Protein AF-A0A099NU42-F1 (afdb_monomer_lite)

Structure (mmCIF, N/CA/C/O backbone):
data_AF-A0A099NU42-F1
#
_entry.id   AF-A0A099NU42-F1
#
loop_
_atom_site.group_PDB
_atom_site.id
_atom_site.type_symbol
_atom_site.label_atom_id
_atom_site.label_alt_id
_atom_site.label_comp_id
_atom_site.label_asym_id
_atom_site.label_entity_id
_atom_site.label_seq_id
_atom_site.pdbx_PDB_ins_code
_atom_site.Cartn_x
_atom_site.Cartn_y
_atom_site.Cartn_z
_atom_site.occupancy
_atom_site.B_iso_or_equiv
_atom_site.auth_seq_id
_atom_site.auth_comp_id
_atom_site.auth_asym_id
_atom_site.auth_atom_id
_atom_site.pdbx_PDB_model_num
ATOM 1 N N . MET A 1 1 ? 16.282 -4.039 -10.234 1.00 54.81 1 MET A N 1
ATOM 2 C CA . MET A 1 1 ? 16.562 -2.924 -11.164 1.00 54.81 1 MET A CA 1
ATOM 3 C C . MET A 1 1 ? 17.146 -3.482 -12.452 1.00 54.81 1 MET A C 1
ATOM 5 O O . MET A 1 1 ? 17.910 -4.440 -12.357 1.00 54.81 1 MET A O 1
ATOM 9 N N . PRO A 1 2 ? 16.776 -2.953 -13.630 1.00 63.22 2 PRO A N 1
ATOM 10 C CA . PRO A 1 2 ? 17.442 -3.311 -14.879 1.00 63.22 2 PRO A CA 1
ATOM 11 C C . PRO A 1 2 ? 18.916 -2.880 -14.832 1.00 63.22 2 PRO A C 1
ATOM 13 O O . PRO A 1 2 ? 19.241 -1.845 -14.255 1.00 63.22 2 PRO A O 1
ATOM 16 N N . LEU A 1 3 ? 19.800 -3.687 -15.419 1.00 72.12 3 LEU A N 1
ATOM 17 C CA . LEU A 1 3 ? 21.224 -3.366 -15.523 1.00 72.12 3 LEU A CA 1
ATOM 18 C C . LEU A 1 3 ? 21.460 -2.411 -16.691 1.00 72.12 3 LEU A C 1
ATOM 20 O O . LEU A 1 3 ? 20.906 -2.606 -17.775 1.00 72.12 3 LEU A O 1
ATOM 24 N N . VAL A 1 4 ? 22.306 -1.404 -16.479 1.00 74.19 4 VAL A N 1
ATOM 25 C CA . VAL A 1 4 ? 22.712 -0.477 -17.539 1.00 74.19 4 VAL A CA 1
ATOM 26 C C . VAL A 1 4 ? 23.938 -1.047 -18.246 1.00 74.19 4 VAL A C 1
ATOM 28 O O . VAL A 1 4 ? 24.941 -1.376 -17.615 1.00 74.19 4 VAL A O 1
ATOM 31 N N . LEU A 1 5 ? 23.857 -1.175 -19.569 1.00 74.19 5 LEU A N 1
ATOM 32 C CA . LEU A 1 5 ? 25.006 -1.495 -20.414 1.00 74.19 5 LEU A CA 1
ATOM 33 C C . LEU A 1 5 ? 25.837 -0.226 -20.605 1.00 74.19 5 LEU A C 1
ATOM 35 O O . LEU A 1 5 ? 25.347 0.749 -21.167 1.00 74.19 5 LEU A O 1
ATOM 39 N N . VAL A 1 6 ? 27.077 -0.246 -20.124 1.00 76.25 6 VAL A N 1
ATOM 40 C CA . VAL A 1 6 ? 27.984 0.911 -20.143 1.00 76.25 6 VAL A CA 1
ATOM 41 C C . VAL A 1 6 ? 28.798 0.932 -21.428 1.00 76.25 6 VAL A C 1
ATOM 43 O O . VAL A 1 6 ? 28.924 1.966 -22.073 1.00 76.25 6 VAL A O 1
ATOM 46 N N . GLU A 1 7 ? 29.363 -0.215 -21.802 1.00 77.50 7 GLU A N 1
ATOM 47 C CA . GLU A 1 7 ? 30.308 -0.303 -22.912 1.00 77.50 7 GLU A CA 1
ATOM 48 C C . GLU A 1 7 ? 30.330 -1.716 -23.501 1.00 77.50 7 GLU A C 1
ATOM 50 O O . GLU A 1 7 ? 30.125 -2.704 -22.793 1.00 77.50 7 GLU A O 1
ATOM 55 N N . LYS A 1 8 ? 30.598 -1.826 -24.803 1.00 76.00 8 LYS A N 1
ATOM 56 C CA . LYS A 1 8 ? 30.875 -3.104 -25.461 1.00 76.00 8 LYS A CA 1
ATOM 57 C C . LYS A 1 8 ? 32.385 -3.262 -25.609 1.00 76.00 8 LYS A C 1
ATOM 59 O O . LYS A 1 8 ? 33.004 -2.460 -26.295 1.00 76.00 8 LYS A O 1
ATOM 64 N N . ILE A 1 9 ? 32.949 -4.302 -24.997 1.00 75.69 9 ILE A N 1
ATOM 65 C CA . ILE A 1 9 ? 34.404 -4.506 -24.952 1.00 75.69 9 ILE A CA 1
ATOM 66 C C . ILE A 1 9 ? 34.865 -5.271 -26.197 1.00 75.69 9 ILE A C 1
ATOM 68 O O . ILE A 1 9 ? 35.670 -4.767 -26.973 1.00 75.69 9 ILE A O 1
ATOM 72 N N . ASN A 1 10 ? 34.345 -6.485 -26.421 1.00 70.81 10 ASN A N 1
ATOM 73 C CA . ASN A 1 10 ? 34.674 -7.294 -27.600 1.00 70.81 10 ASN A CA 1
ATOM 74 C C . ASN A 1 10 ? 33.672 -8.444 -27.798 1.00 70.81 10 ASN A C 1
ATOM 76 O O . ASN A 1 10 ? 33.304 -9.111 -26.835 1.00 70.81 10 ASN A O 1
ATOM 80 N N . GLY A 1 11 ? 33.258 -8.729 -29.037 1.00 76.62 11 GLY A N 1
ATOM 81 C CA . GLY A 1 11 ? 32.349 -9.840 -29.348 1.00 76.62 11 GLY A CA 1
ATOM 82 C C . GLY A 1 11 ? 31.044 -9.789 -28.540 1.00 76.62 11 GLY A C 1
ATOM 83 O O . GLY A 1 11 ? 30.218 -8.900 -28.760 1.00 76.62 11 GLY A O 1
ATOM 84 N N . ASN A 1 12 ? 30.886 -10.735 -27.610 1.00 71.88 12 ASN A N 1
ATOM 85 C CA . ASN A 1 12 ? 29.747 -10.856 -26.690 1.00 71.88 12 ASN A CA 1
ATOM 86 C C . ASN A 1 12 ? 30.047 -10.325 -25.271 1.00 71.88 12 ASN A C 1
ATOM 88 O O . ASN A 1 12 ? 29.218 -10.464 -24.378 1.00 71.88 12 ASN A O 1
ATOM 92 N N . ALA A 1 13 ? 31.218 -9.729 -25.035 1.00 74.12 13 ALA A N 1
ATOM 93 C CA . ALA A 1 13 ? 31.587 -9.155 -23.747 1.00 74.12 13 ALA A CA 1
ATOM 94 C C . ALA A 1 13 ? 31.115 -7.700 -23.625 1.00 74.12 13 ALA A C 1
ATOM 96 O O . ALA A 1 13 ? 31.450 -6.843 -24.453 1.00 74.12 13 ALA A O 1
ATOM 97 N N . TYR A 1 14 ? 30.370 -7.426 -22.558 1.00 75.56 14 TYR A N 1
ATOM 98 C CA . TYR A 1 14 ? 29.827 -6.115 -22.235 1.00 75.56 14 TYR A CA 1
ATOM 99 C C . TYR A 1 14 ? 30.189 -5.721 -20.811 1.00 75.56 14 TYR A C 1
ATOM 101 O O . TYR A 1 14 ? 30.219 -6.554 -19.904 1.00 75.56 14 TYR A O 1
ATOM 109 N N . LYS A 1 15 ? 30.412 -4.425 -20.615 1.00 75.25 15 LYS A N 1
ATOM 110 C CA . LYS A 1 15 ? 30.538 -3.822 -19.300 1.00 75.25 15 LYS A CA 1
ATOM 111 C C . LYS A 1 15 ? 29.157 -3.426 -18.795 1.00 75.25 15 LYS A C 1
ATOM 113 O O . LYS A 1 15 ? 28.453 -2.661 -19.458 1.00 75.25 15 LYS A O 1
ATOM 118 N N . VAL A 1 16 ? 28.776 -3.934 -17.632 1.00 76.06 16 VAL A N 1
ATOM 119 C CA . VAL A 1 16 ? 27.506 -3.620 -16.968 1.00 76.06 16 VAL A CA 1
ATOM 120 C C . VAL A 1 16 ? 27.747 -2.736 -15.749 1.00 76.06 16 VAL A C 1
ATOM 122 O O . VAL A 1 16 ? 28.735 -2.902 -15.030 1.00 76.06 16 VAL A O 1
ATOM 125 N N . ASP A 1 17 ? 26.851 -1.777 -15.524 1.00 72.69 17 ASP A N 1
ATOM 126 C CA . ASP A 1 17 ? 26.856 -0.980 -14.303 1.00 72.69 17 ASP A CA 1
ATOM 127 C C . ASP A 1 17 ? 26.176 -1.768 -13.183 1.00 72.69 17 ASP A C 1
ATOM 129 O O . ASP A 1 17 ? 24.995 -2.115 -13.270 1.00 72.69 17 ASP A O 1
ATOM 133 N N . LEU A 1 18 ? 26.950 -2.100 -12.152 1.00 67.88 18 LEU A N 1
ATOM 134 C CA . LEU A 1 18 ? 26.496 -2.857 -10.992 1.00 67.88 18 LEU A CA 1
ATOM 135 C C . LEU A 1 18 ? 26.702 -1.987 -9.746 1.00 67.88 18 LEU A C 1
ATOM 137 O O . LEU A 1 18 ? 27.838 -1.585 -9.479 1.00 67.88 18 LEU A O 1
ATOM 141 N N . PRO A 1 19 ? 25.639 -1.703 -8.970 1.00 63.41 19 PRO A N 1
ATOM 142 C CA . PRO A 1 19 ? 25.692 -0.715 -7.893 1.00 63.41 19 PRO A CA 1
ATOM 143 C C . PRO A 1 19 ? 26.586 -1.132 -6.717 1.00 63.41 19 PRO A C 1
ATOM 145 O O . PRO A 1 19 ? 27.033 -0.272 -5.965 1.00 63.41 19 PRO A O 1
ATOM 148 N N . VAL A 1 20 ? 26.874 -2.431 -6.551 1.00 60.25 20 VAL A N 1
ATOM 149 C CA . VAL A 1 20 ? 27.622 -2.947 -5.391 1.00 60.25 20 VAL A CA 1
ATOM 150 C C . VAL A 1 20 ? 28.590 -4.064 -5.792 1.00 60.25 20 VAL A C 1
ATOM 152 O O . VAL A 1 20 ? 28.492 -5.162 -5.264 1.00 60.25 20 VAL A O 1
ATOM 155 N N . ILE A 1 21 ? 29.512 -3.849 -6.744 1.00 58.19 21 ILE A N 1
ATOM 156 C CA . ILE A 1 21 ? 30.594 -4.828 -6.978 1.00 58.19 21 ILE A CA 1
ATOM 157 C C . ILE A 1 21 ? 31.926 -4.176 -7.399 1.00 58.19 21 ILE A C 1
ATOM 159 O O . ILE A 1 21 ? 31.971 -3.117 -8.036 1.00 58.19 21 ILE A O 1
ATOM 163 N N . ASN A 1 22 ? 33.013 -4.849 -7.007 1.00 60.66 22 ASN A N 1
ATOM 164 C CA . ASN A 1 22 ? 34.410 -4.621 -7.372 1.00 60.66 22 ASN A CA 1
ATOM 165 C C . ASN A 1 22 ? 34.575 -4.478 -8.902 1.00 60.66 22 ASN A C 1
ATOM 167 O O . ASN A 1 22 ? 33.898 -5.154 -9.673 1.00 60.66 22 ASN A O 1
ATOM 171 N N . LEU A 1 23 ? 35.485 -3.612 -9.365 1.00 59.91 23 LEU A N 1
ATOM 172 C CA . LEU A 1 23 ? 35.631 -3.242 -10.790 1.00 59.91 23 LEU A CA 1
ATOM 173 C C . LEU A 1 23 ? 35.812 -4.438 -11.746 1.00 59.91 23 LEU A C 1
ATOM 175 O O . LEU A 1 23 ? 35.433 -4.336 -12.910 1.00 59.91 23 LEU A O 1
ATOM 179 N N . LYS A 1 24 ? 36.367 -5.551 -11.252 1.00 61.66 24 LYS A N 1
ATOM 180 C CA . LYS A 1 24 ? 36.648 -6.770 -12.027 1.00 61.66 24 LYS A CA 1
ATOM 181 C C . LYS A 1 24 ? 35.395 -7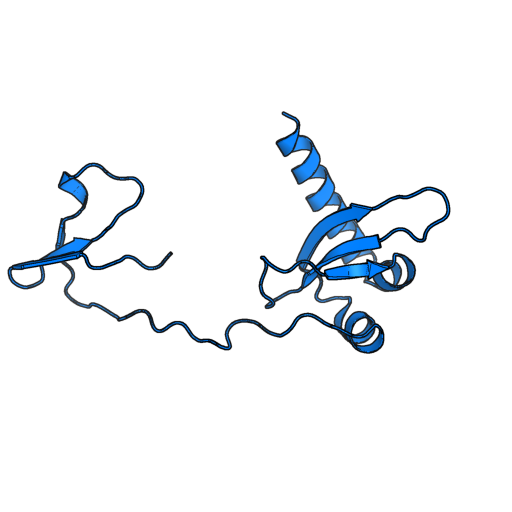.557 -12.424 1.00 61.66 24 LYS A C 1
ATOM 183 O O . LYS A 1 24 ? 35.425 -8.234 -13.441 1.00 61.66 24 LYS A O 1
ATOM 188 N N . ASP A 1 25 ? 34.297 -7.418 -11.686 1.00 61.31 25 ASP A N 1
ATOM 189 C CA . ASP A 1 25 ? 33.067 -8.194 -11.916 1.00 61.31 25 ASP A CA 1
ATOM 190 C C . ASP A 1 25 ? 32.078 -7.474 -12.853 1.00 61.31 25 ASP A C 1
ATOM 192 O O . ASP A 1 25 ? 30.943 -7.907 -13.041 1.00 61.31 25 ASP A O 1
ATOM 196 N N . ARG A 1 26 ? 32.498 -6.344 -13.442 1.00 65.25 26 ARG A N 1
ATOM 197 C CA . ARG A 1 26 ? 31.675 -5.539 -14.359 1.00 65.25 26 ARG A CA 1
ATOM 198 C C . ARG A 1 26 ? 31.703 -6.046 -15.796 1.00 65.25 26 ARG A C 1
ATOM 200 O O . ARG A 1 26 ? 30.900 -5.579 -16.597 1.00 65.25 26 ARG A O 1
ATOM 207 N N . GLU A 1 27 ? 32.606 -6.961 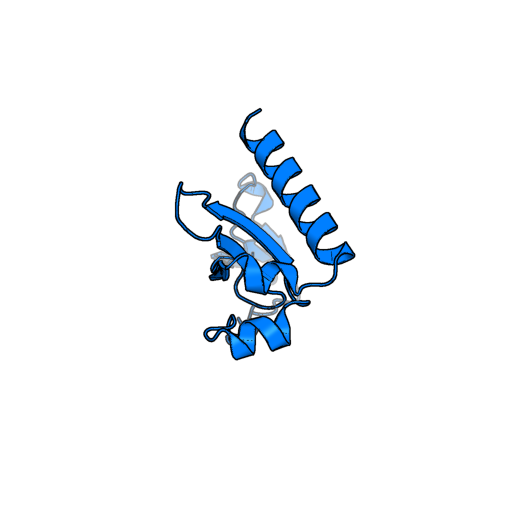-16.135 1.00 66.31 27 GLU A N 1
ATOM 208 C CA . GLU A 1 27 ? 32.708 -7.546 -17.472 1.00 66.31 27 GLU A CA 1
ATOM 209 C C . GLU A 1 27 ? 31.907 -8.849 -17.534 1.00 66.31 27 GLU A C 1
ATOM 211 O O . GLU A 1 27 ? 32.203 -9.812 -16.831 1.00 66.31 27 GLU A O 1
ATOM 216 N N . SER A 1 28 ? 30.879 -8.888 -18.381 1.00 66.31 28 SER A N 1
ATOM 217 C CA . SER A 1 28 ? 30.015 -10.056 -18.545 1.00 66.31 28 SER A CA 1
ATOM 218 C C . SER A 1 28 ? 29.965 -10.490 -20.004 1.00 66.31 28 SER A C 1
ATOM 220 O O . SER A 1 28 ? 29.732 -9.681 -20.904 1.00 66.31 28 SER A O 1
ATOM 222 N N . ASN A 1 29 ? 30.183 -11.781 -20.248 1.00 69.56 29 ASN A N 1
ATOM 223 C CA . ASN A 1 29 ? 30.045 -12.380 -21.570 1.00 69.56 29 ASN A CA 1
ATOM 224 C C . ASN A 1 29 ? 28.582 -12.802 -21.775 1.00 69.56 29 ASN A C 1
ATOM 226 O O . ASN A 1 29 ? 28.142 -13.824 -21.252 1.00 69.56 29 ASN A O 1
ATOM 230 N N . VAL A 1 30 ? 27.817 -11.985 -22.499 1.00 66.62 30 VAL A N 1
ATOM 231 C CA . VAL A 1 30 ? 26.371 -12.137 -22.686 1.00 66.62 30 VAL A CA 1
ATOM 232 C C . VAL A 1 30 ? 26.070 -12.352 -24.165 1.00 66.62 30 VAL A C 1
ATOM 234 O O . VAL A 1 30 ? 26.265 -11.469 -24.997 1.00 66.62 30 VAL A O 1
ATOM 237 N N . GLN A 1 31 ? 25.553 -13.533 -24.499 1.00 66.12 31 GLN A N 1
ATOM 238 C CA . GLN A 1 31 ? 25.186 -13.888 -25.874 1.00 66.12 31 GLN A CA 1
ATOM 239 C C . GLN A 1 31 ? 23.829 -13.304 -26.304 1.00 66.12 31 GLN A C 1
ATOM 241 O O . GLN A 1 31 ? 23.620 -13.037 -27.484 1.00 66.12 31 GLN A O 1
ATOM 246 N N . TRP A 1 32 ? 22.914 -13.075 -25.356 1.00 68.81 32 TRP A N 1
ATOM 247 C CA . TRP A 1 32 ? 21.557 -12.596 -25.623 1.00 68.81 32 TRP A CA 1
ATOM 248 C C . TRP A 1 32 ? 21.230 -11.398 -24.735 1.00 68.81 32 TRP A C 1
ATOM 250 O O . TRP A 1 32 ? 20.953 -11.552 -23.547 1.00 68.81 32 TRP A O 1
ATOM 260 N N . ILE A 1 33 ? 21.245 -10.197 -25.313 1.00 71.56 33 ILE A N 1
ATOM 261 C CA . ILE A 1 33 ? 20.786 -8.984 -24.632 1.00 71.56 33 ILE A CA 1
ATOM 262 C C . ILE A 1 33 ? 19.327 -8.749 -25.010 1.00 71.56 33 ILE A C 1
ATOM 264 O O . ILE A 1 33 ? 19.006 -8.497 -26.171 1.00 71.56 33 ILE A O 1
ATOM 268 N N . LYS A 1 34 ? 18.439 -8.797 -24.016 1.00 75.25 34 LYS A N 1
ATOM 269 C CA . LYS A 1 34 ? 17.061 -8.327 -24.158 1.00 75.25 34 LYS A CA 1
ATOM 270 C C . LYS A 1 34 ? 16.971 -6.922 -23.579 1.00 75.25 34 LYS A C 1
ATOM 272 O O . LYS A 1 34 ? 17.149 -6.742 -22.377 1.00 75.25 34 LYS A O 1
ATOM 277 N N . TYR A 1 35 ? 16.671 -5.939 -24.423 1.00 74.00 35 TYR A N 1
ATOM 278 C CA . TYR A 1 35 ? 16.417 -4.580 -23.957 1.00 74.00 35 TYR A CA 1
ATOM 279 C C . TYR A 1 35 ? 15.216 -4.573 -23.014 1.00 74.00 35 TYR A C 1
ATOM 281 O O . TYR A 1 35 ? 14.140 -5.078 -23.351 1.00 74.00 35 TYR A O 1
ATOM 289 N N . TYR A 1 36 ? 15.412 -4.008 -21.825 1.00 74.00 36 TYR A N 1
ATOM 290 C CA . TYR A 1 36 ? 14.307 -3.734 -20.925 1.00 74.00 36 TYR A CA 1
ATOM 291 C C . TYR A 1 36 ? 13.417 -2.677 -21.580 1.00 74.00 36 TYR A C 1
ATOM 293 O O . TYR A 1 36 ? 13.854 -1.558 -21.841 1.00 74.00 36 TYR A O 1
ATOM 301 N N . LYS A 1 37 ? 12.175 -3.055 -21.879 1.00 73.69 37 LYS A N 1
ATOM 302 C CA . LYS A 1 37 ? 11.133 -2.124 -22.290 1.00 73.69 37 LYS A CA 1
ATOM 303 C C . LYS A 1 37 ? 10.227 -1.938 -21.088 1.00 73.69 37 LYS A C 1
ATOM 305 O O . LYS A 1 37 ? 9.465 -2.845 -20.758 1.00 73.69 37 LYS A O 1
ATOM 310 N N . GLU A 1 38 ? 10.354 -0.793 -20.431 1.00 67.94 38 GLU A N 1
ATOM 311 C CA . GLU A 1 38 ? 9.425 -0.410 -19.377 1.00 67.94 38 GLU A CA 1
ATOM 312 C C . GLU A 1 38 ? 8.017 -0.386 -19.970 1.00 67.94 38 GLU A C 1
ATOM 314 O O . GLU A 1 38 ? 7.768 0.256 -20.994 1.00 67.94 38 GLU A O 1
ATOM 319 N N . ASN A 1 39 ? 7.111 -1.166 -19.388 1.00 68.31 39 ASN A N 1
ATOM 320 C CA . ASN A 1 39 ? 5.712 -1.098 -19.762 1.00 68.31 39 ASN A CA 1
ATOM 321 C C . ASN A 1 39 ? 5.085 0.035 -18.929 1.00 68.31 39 ASN A C 1
ATOM 323 O O . ASN A 1 39 ? 5.023 -0.083 -17.708 1.00 68.31 39 ASN A O 1
ATOM 327 N N . PRO A 1 40 ? 4.625 1.135 -19.548 1.00 63.47 40 PRO A N 1
ATOM 328 C CA . PRO A 1 40 ? 4.064 2.258 -18.799 1.00 63.47 40 PRO A CA 1
ATOM 329 C C . PRO A 1 40 ? 2.749 1.900 -18.084 1.00 63.47 40 PRO A C 1
ATOM 331 O O . PRO A 1 40 ? 2.346 2.609 -17.172 1.00 63.47 40 PRO A O 1
ATOM 334 N N . ASN A 1 41 ? 2.107 0.785 -18.455 1.00 64.50 41 ASN A N 1
ATOM 335 C CA . ASN A 1 41 ? 0.836 0.316 -17.896 1.00 64.50 41 ASN A CA 1
ATOM 336 C C . ASN A 1 41 ? 1.002 -0.880 -16.940 1.00 64.50 41 ASN A C 1
ATOM 338 O O . ASN A 1 41 ? 0.100 -1.708 -16.841 1.00 64.50 41 ASN A O 1
ATOM 342 N N . ILE A 1 42 ? 2.156 -1.043 -16.283 1.00 67.56 42 ILE A N 1
ATOM 343 C CA . ILE A 1 42 ? 2.313 -2.121 -15.283 1.00 67.56 42 ILE A CA 1
ATOM 344 C C . ILE A 1 42 ? 1.433 -1.845 -14.061 1.00 67.56 42 ILE A C 1
ATOM 346 O O . ILE A 1 42 ? 0.911 -2.783 -13.465 1.00 67.56 42 ILE A O 1
ATOM 350 N N . TYR A 1 43 ? 1.266 -0.568 -13.709 1.00 68.69 43 TYR A N 1
ATOM 351 C CA . TYR A 1 43 ? 0.516 -0.163 -12.532 1.00 68.69 43 TYR A CA 1
ATOM 352 C C . TYR A 1 43 ? -0.895 0.287 -12.893 1.00 68.69 43 TYR A C 1
ATOM 354 O O . TYR A 1 43 ? -1.104 1.109 -13.785 1.00 68.69 43 TYR A O 1
ATOM 362 N N . HIS A 1 44 ? -1.869 -0.225 -12.154 1.00 79.25 44 HIS A N 1
ATOM 363 C CA . HIS A 1 44 ? -3.203 0.338 -12.106 1.00 79.25 44 HIS A CA 1
ATOM 364 C C . HIS A 1 44 ? -3.192 1.664 -11.349 1.00 79.25 44 HIS A C 1
ATOM 366 O O . HIS A 1 44 ? -2.375 1.908 -10.457 1.00 79.25 44 HIS A O 1
ATOM 372 N N . GLU A 1 45 ? -4.147 2.529 -11.680 1.00 82.56 45 GLU A N 1
ATOM 373 C CA . GLU A 1 45 ? -4.366 3.724 -10.882 1.00 82.56 45 GLU A CA 1
ATOM 374 C C . GLU A 1 45 ? -4.936 3.348 -9.508 1.00 82.56 45 GLU A C 1
ATOM 376 O O . GLU A 1 45 ? -5.854 2.526 -9.383 1.00 82.56 45 GLU A O 1
ATOM 381 N N . SER A 1 46 ? -4.404 3.973 -8.456 1.00 84.50 46 SER A N 1
AT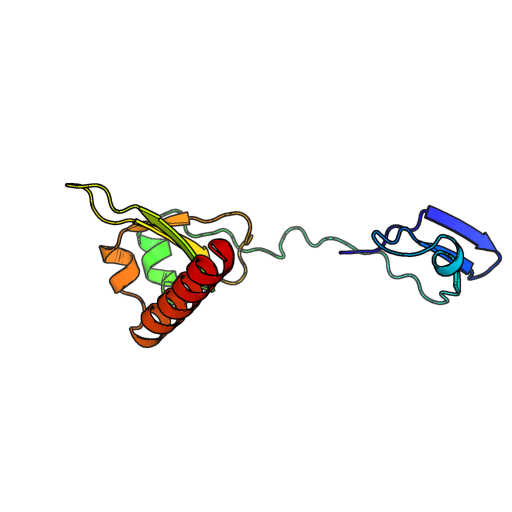OM 382 C CA . SER A 1 46 ? -4.972 3.857 -7.113 1.00 84.50 46 SER A CA 1
ATOM 383 C C . SER A 1 46 ? -6.371 4.489 -7.065 1.00 84.50 46 SER A C 1
ATOM 385 O O . SER A 1 46 ? -6.567 5.552 -7.664 1.00 84.50 46 SER A O 1
ATOM 387 N N . PRO A 1 47 ? -7.324 3.898 -6.321 1.00 87.81 47 PRO A N 1
ATOM 388 C CA . PRO A 1 47 ? -8.666 4.450 -6.141 1.00 87.81 47 PRO A CA 1
ATOM 389 C C . PRO A 1 47 ? -8.635 5.913 -5.698 1.00 87.81 47 PRO A C 1
ATOM 391 O O . PRO A 1 47 ? -7.888 6.273 -4.782 1.00 87.81 47 PRO A O 1
ATOM 394 N N . ARG A 1 48 ? -9.442 6.760 -6.347 1.00 86.50 48 ARG A N 1
ATOM 395 C CA . ARG A 1 48 ? -9.493 8.204 -6.067 1.00 86.50 48 ARG A CA 1
ATOM 396 C C . ARG A 1 48 ? -10.749 8.582 -5.298 1.00 86.50 48 ARG A C 1
ATOM 398 O O . ARG A 1 48 ? -10.706 9.477 -4.460 1.00 86.50 48 ARG A O 1
ATOM 405 N N . THR A 1 49 ? -11.858 7.908 -5.582 1.00 89.31 49 THR A N 1
ATOM 406 C CA . THR A 1 49 ? -13.151 8.166 -4.941 1.00 89.31 49 THR A CA 1
ATOM 407 C C . THR A 1 49 ? -13.460 7.125 -3.871 1.00 89.31 49 THR A C 1
ATOM 409 O O . THR A 1 49 ? -13.023 5.980 -3.953 1.00 89.31 49 THR A O 1
ATOM 412 N N . GLU A 1 50 ? -14.286 7.481 -2.887 1.00 90.62 50 GLU A N 1
ATOM 413 C CA . GLU A 1 50 ? -14.710 6.531 -1.847 1.00 90.62 50 GLU A CA 1
ATOM 414 C C . GLU A 1 50 ? -15.425 5.307 -2.420 1.00 90.62 50 GLU A C 1
ATOM 416 O O . GLU A 1 50 ? -15.252 4.194 -1.931 1.00 90.62 50 GLU A O 1
ATOM 421 N N . ARG A 1 51 ? -16.202 5.498 -3.492 1.00 90.94 51 ARG A N 1
ATOM 422 C CA . ARG A 1 51 ? -16.897 4.405 -4.173 1.00 90.94 51 ARG A CA 1
ATOM 423 C C . ARG A 1 51 ? -15.910 3.393 -4.756 1.00 90.94 51 ARG A C 1
ATOM 425 O O . ARG A 1 51 ? -16.127 2.192 -4.624 1.00 90.94 51 ARG A O 1
ATOM 432 N N . GLU A 1 52 ? -14.836 3.870 -5.377 1.00 91.44 52 GLU A N 1
ATOM 433 C CA . GLU A 1 52 ? -13.766 3.010 -5.894 1.00 91.44 52 GLU A CA 1
ATOM 434 C C . GLU A 1 52 ? -12.992 2.339 -4.760 1.00 91.44 52 GLU A C 1
ATOM 436 O O . GLU A 1 52 ? -12.686 1.152 -4.857 1.00 91.44 52 GLU A O 1
ATOM 441 N N . MET A 1 53 ? -12.713 3.072 -3.676 1.00 92.50 53 MET A N 1
ATOM 442 C CA . MET A 1 53 ? -12.036 2.517 -2.503 1.00 92.50 53 MET A CA 1
ATOM 443 C C . MET A 1 53 ? -12.835 1.361 -1.910 1.00 92.50 53 MET A C 1
ATOM 445 O O . MET A 1 53 ? -12.267 0.308 -1.659 1.00 92.50 53 MET A O 1
ATOM 449 N N . LEU A 1 54 ? -14.150 1.527 -1.743 1.00 92.56 54 LEU A N 1
ATOM 450 C CA . LEU A 1 54 ? -15.040 0.479 -1.244 1.00 92.56 54 LEU A CA 1
ATOM 451 C C . LEU A 1 54 ? -15.092 -0.727 -2.185 1.00 92.56 54 LEU A C 1
ATOM 453 O O . LEU A 1 54 ? -15.010 -1.862 -1.725 1.00 92.56 54 LEU A O 1
ATOM 457 N N . ALA A 1 55 ? -15.191 -0.492 -3.496 1.00 92.38 55 ALA A N 1
ATOM 458 C CA . ALA A 1 55 ? -15.240 -1.569 -4.484 1.00 92.38 55 ALA A CA 1
ATOM 459 C C . ALA A 1 55 ? -13.962 -2.420 -4.486 1.00 92.38 55 ALA A C 1
ATOM 461 O O . ALA A 1 55 ? -14.028 -3.629 -4.694 1.00 92.38 55 ALA A O 1
ATOM 462 N N . ARG A 1 56 ? -12.809 -1.792 -4.234 1.00 91.75 56 ARG A N 1
ATOM 463 C CA . ARG A 1 56 ? -11.496 -2.442 -4.279 1.00 91.75 56 ARG A CA 1
ATOM 464 C C . ARG A 1 56 ? -10.927 -2.748 -2.899 1.00 91.75 56 ARG A C 1
ATOM 466 O O . ARG A 1 56 ? -9.801 -3.210 -2.823 1.00 91.75 56 ARG A O 1
ATOM 473 N N . ILE A 1 57 ? -11.653 -2.517 -1.803 1.00 93.62 57 ILE A N 1
ATOM 474 C CA . ILE A 1 57 ? -11.088 -2.468 -0.438 1.00 93.62 57 ILE A CA 1
ATOM 475 C C . ILE A 1 57 ? -10.362 -3.751 0.007 1.00 93.62 57 ILE A C 1
ATOM 477 O O . ILE A 1 57 ? -9.539 -3.730 0.916 1.00 93.62 57 ILE A O 1
ATOM 481 N N . ASN A 1 58 ? -10.636 -4.879 -0.648 1.00 92.69 58 ASN A N 1
ATOM 482 C CA . ASN A 1 58 ? -9.955 -6.151 -0.399 1.00 92.69 58 ASN A CA 1
ATOM 483 C C . ASN A 1 58 ? -8.660 -6.339 -1.218 1.00 92.69 58 ASN A C 1
ATOM 485 O O . ASN A 1 58 ? -7.991 -7.357 -1.081 1.00 92.69 58 ASN A O 1
ATOM 489 N N . GLU A 1 59 ? -8.294 -5.368 -2.053 1.00 92.38 59 GLU A N 1
ATOM 490 C CA . GLU A 1 59 ? -7.050 -5.305 -2.831 1.00 92.38 59 GLU A CA 1
ATOM 491 C C . GLU A 1 59 ? -5.952 -4.508 -2.111 1.00 92.38 59 GLU A C 1
ATOM 493 O O . GLU A 1 59 ? -4.941 -4.153 -2.716 1.00 92.38 59 GLU A O 1
ATOM 498 N N . LEU A 1 60 ? -6.129 -4.187 -0.830 1.00 93.00 60 LEU A N 1
ATOM 499 C CA . LEU A 1 60 ? -5.085 -3.538 -0.043 1.00 93.00 60 LEU A CA 1
ATOM 500 C C . LEU A 1 60 ? -3.874 -4.467 0.101 1.00 93.00 60 LEU A C 1
ATOM 502 O O . LEU A 1 60 ? -4.014 -5.635 0.464 1.00 93.00 60 LEU A O 1
ATOM 506 N N . SER A 1 61 ? -2.684 -3.939 -0.175 1.00 91.56 61 SER A N 1
ATOM 507 C CA . SER A 1 61 ? -1.420 -4.681 -0.132 1.00 91.56 61 SER A CA 1
ATOM 508 C C . SER A 1 61 ? -0.568 -4.341 1.090 1.00 91.56 61 SER A C 1
ATOM 510 O O . SER A 1 61 ? 0.212 -5.177 1.541 1.00 91.56 61 SER A O 1
ATOM 512 N N . GLY A 1 62 ? -0.728 -3.143 1.655 1.00 91.19 62 GLY A N 1
ATOM 513 C CA . GLY A 1 62 ? 0.074 -2.684 2.785 1.00 91.19 62 GLY A CA 1
ATOM 514 C C . GLY A 1 62 ? -0.475 -1.422 3.439 1.00 91.19 62 GLY A C 1
ATO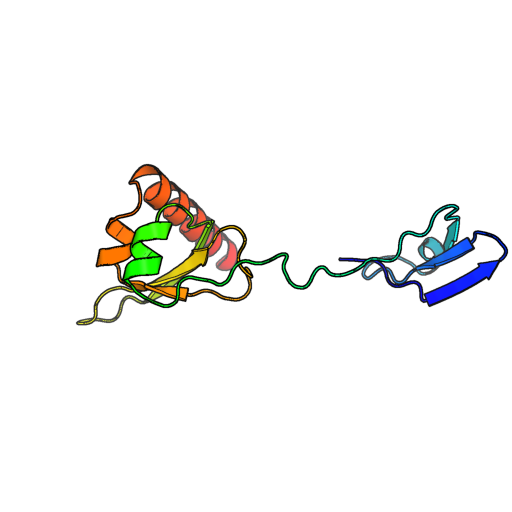M 515 O O . GLY A 1 62 ? -1.330 -0.735 2.879 1.00 91.19 62 GLY A O 1
ATOM 516 N N . ILE A 1 63 ? 0.044 -1.112 4.625 1.00 93.38 63 ILE A N 1
ATOM 517 C CA . ILE A 1 63 ? -0.210 0.137 5.349 1.00 93.38 63 ILE A CA 1
ATOM 518 C C . ILE A 1 63 ? 1.148 0.793 5.577 1.00 93.38 63 ILE A C 1
ATOM 520 O O . ILE A 1 63 ? 2.018 0.188 6.196 1.00 93.38 63 ILE A O 1
ATOM 524 N N . GLY A 1 64 ? 1.323 2.001 5.047 1.00 88.00 64 GLY A N 1
ATOM 525 C CA . GLY A 1 64 ? 2.532 2.805 5.230 1.00 88.00 64 GLY A CA 1
ATOM 526 C C . GLY A 1 64 ? 2.499 3.659 6.495 1.00 88.00 64 GLY A C 1
ATOM 527 O O . GLY A 1 64 ? 3.542 4.067 6.986 1.00 88.00 64 GLY A O 1
ATOM 528 N N . GLY A 1 65 ? 1.312 3.918 7.043 1.00 88.88 65 GLY A N 1
ATOM 529 C CA . GLY A 1 65 ? 1.156 4.657 8.291 1.00 88.88 65 GLY A CA 1
ATOM 530 C C . GLY A 1 65 ? -0.305 4.909 8.635 1.00 88.88 65 GLY A C 1
ATOM 531 O O . GLY A 1 65 ? -1.212 4.592 7.862 1.00 88.88 65 GLY A O 1
ATOM 532 N N . TRP A 1 66 ? -0.547 5.480 9.809 1.00 91.00 66 TRP A N 1
ATOM 533 C CA . TRP A 1 66 ? -1.866 5.965 10.199 1.00 91.00 66 TRP A CA 1
ATOM 534 C C . TRP A 1 66 ? -1.747 7.255 11.001 1.00 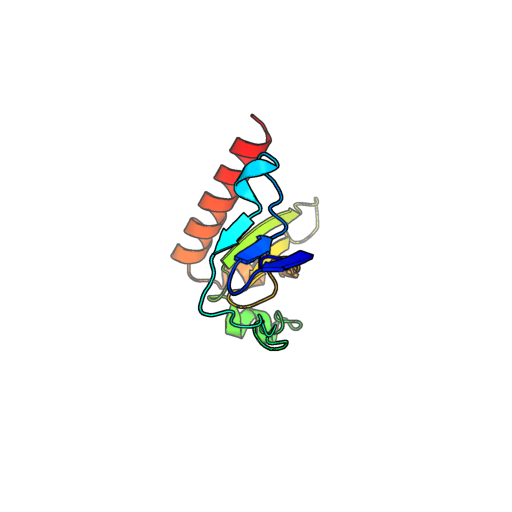91.00 66 TRP A C 1
ATOM 536 O O . TRP A 1 66 ? -0.831 7.426 11.804 1.00 91.00 66 TRP A O 1
ATOM 546 N N . SER A 1 67 ? -2.696 8.161 10.790 1.00 87.12 67 SER A N 1
ATOM 547 C CA . SER A 1 67 ? -2.817 9.394 11.561 1.00 87.12 67 SER A CA 1
ATOM 548 C C . SER A 1 67 ? -3.938 9.246 12.582 1.00 87.12 67 SER A C 1
ATOM 550 O O . SER A 1 67 ? -5.087 8.985 12.212 1.00 87.12 67 SER A O 1
ATOM 552 N N . GLU A 1 68 ? -3.618 9.459 13.853 1.00 81.44 68 GLU A N 1
ATOM 553 C CA . GLU A 1 68 ? -4.583 9.477 14.950 1.00 81.44 68 GLU A CA 1
ATOM 554 C C . GLU A 1 68 ? -4.526 10.856 15.617 1.00 81.44 68 GLU A C 1
ATOM 556 O O . GLU A 1 68 ? -3.735 11.102 16.523 1.00 81.44 68 GLU A O 1
ATOM 561 N N . GLU A 1 69 ? -5.312 11.798 15.087 1.00 80.31 69 GLU A N 1
ATOM 562 C CA . GLU A 1 69 ? -5.430 13.150 15.638 1.00 80.31 69 GLU A CA 1
ATOM 563 C C . GLU A 1 69 ? -6.654 13.240 16.568 1.00 80.31 69 GLU A C 1
ATOM 565 O O . GLU A 1 69 ? -7.744 12.804 16.181 1.00 80.31 69 GLU A O 1
ATOM 570 N N . PRO A 1 70 ? -6.531 13.842 17.768 1.00 73.69 70 PRO A N 1
ATOM 571 C CA . PRO A 1 70 ? -7.661 14.011 18.678 1.00 73.69 70 PRO A CA 1
ATOM 572 C C . PRO A 1 70 ? -8.803 14.797 18.016 1.00 73.69 70 PRO A C 1
ATOM 574 O O . PRO A 1 70 ? -8.620 15.935 17.586 1.00 73.69 70 PRO A O 1
ATOM 577 N N . GLY A 1 71 ? -9.994 14.197 17.944 1.00 75.69 71 GLY A N 1
ATOM 578 C CA . GLY A 1 71 ? -11.190 14.831 17.374 1.00 75.69 71 GLY A CA 1
ATOM 579 C C . GLY A 1 71 ? -11.336 14.724 15.851 1.00 75.69 71 GLY A C 1
ATOM 580 O O . GLY A 1 71 ? -12.279 15.296 15.306 1.00 75.69 71 GLY A O 1
ATOM 581 N N . LYS A 1 72 ? -10.456 13.987 15.159 1.00 81.75 72 LYS A N 1
ATOM 582 C CA . LYS A 1 72 ? -10.602 13.660 13.731 1.00 81.75 72 LYS A CA 1
ATOM 583 C C . LYS A 1 72 ? -10.751 12.157 13.519 1.00 81.75 72 LYS A C 1
ATOM 585 O O . LYS A 1 72 ? -10.296 11.356 14.329 1.00 81.75 72 LYS A O 1
ATOM 590 N N . GLU A 1 73 ? -11.396 11.781 12.415 1.00 83.25 73 GLU A N 1
ATOM 591 C CA . GLU A 1 73 ? -11.466 10.379 12.000 1.00 83.25 73 GLU A CA 1
ATOM 592 C C . GLU A 1 73 ? -10.050 9.864 11.717 1.00 83.25 73 GLU A C 1
ATOM 594 O O . GLU A 1 73 ? -9.266 10.514 11.017 1.00 83.25 73 GLU A O 1
ATOM 599 N N . LYS A 1 74 ? -9.726 8.692 12.265 1.00 89.56 74 LYS A N 1
ATOM 600 C CA . LYS A 1 74 ? -8.459 8.020 12.004 1.00 89.56 74 LYS A CA 1
ATOM 601 C C . LYS A 1 74 ? -8.336 7.723 10.511 1.00 89.56 74 LYS A C 1
ATOM 603 O O . LYS A 1 74 ? -9.283 7.251 9.878 1.00 89.56 74 LYS A O 1
ATOM 608 N N . THR A 1 75 ? -7.164 7.990 9.940 1.00 92.12 75 THR A N 1
ATOM 609 C CA . THR A 1 75 ? -6.895 7.682 8.528 1.00 92.12 75 THR A CA 1
ATOM 610 C C . THR A 1 75 ? -5.686 6.781 8.396 1.00 92.12 75 THR A C 1
ATOM 612 O O . THR A 1 75 ? -4.733 6.891 9.167 1.00 92.12 75 THR A O 1
ATOM 615 N N . TYR A 1 76 ? -5.747 5.884 7.422 1.00 91.62 76 TYR A N 1
ATOM 616 C CA . TYR A 1 76 ? -4.685 4.951 7.086 1.00 91.62 76 TYR A CA 1
ATOM 617 C C . TYR A 1 76 ? -4.094 5.347 5.741 1.00 91.62 76 TYR A C 1
ATOM 619 O O . TYR A 1 76 ? -4.824 5.488 4.762 1.00 91.62 76 TYR A O 1
ATOM 627 N N . ASP A 1 77 ? -2.780 5.512 5.683 1.00 92.56 77 ASP A N 1
ATOM 628 C CA . ASP A 1 77 ? -2.049 5.635 4.431 1.00 92.56 77 ASP A CA 1
ATOM 629 C C . ASP A 1 77 ? -1.779 4.212 3.919 1.00 92.56 77 ASP A C 1
ATOM 631 O O . ASP A 1 77 ? -0.980 3.472 4.495 1.00 92.56 77 ASP A O 1
ATOM 635 N N . VAL A 1 78 ? -2.506 3.792 2.880 1.00 92.88 78 VAL A N 1
ATOM 636 C CA . VAL A 1 78 ? -2.519 2.405 2.391 1.00 92.88 78 VAL A CA 1
ATOM 637 C C . VAL A 1 78 ? -1.970 2.278 0.977 1.00 92.88 78 VAL A C 1
ATOM 639 O O . VAL A 1 78 ? -2.109 3.179 0.144 1.00 92.88 78 VAL A O 1
ATOM 642 N N . PHE A 1 79 ? -1.395 1.113 0.699 1.00 92.75 79 PHE A N 1
ATOM 643 C CA . PHE A 1 79 ? -0.951 0.698 -0.623 1.00 92.75 79 PHE A CA 1
ATOM 644 C C . PHE A 1 79 ? -1.961 -0.266 -1.236 1.00 92.75 79 PHE A C 1
ATOM 646 O O . PHE A 1 79 ? -2.558 -1.099 -0.547 1.00 92.75 79 PHE A O 1
ATOM 653 N N . TRP A 1 80 ? -2.143 -0.148 -2.546 1.00 91.25 80 TRP A N 1
ATOM 654 C CA . TRP A 1 80 ? -3.065 -0.970 -3.320 1.00 91.25 80 TRP A CA 1
ATOM 655 C C . TRP A 1 80 ? -2.278 -1.988 -4.136 1.00 91.25 80 TRP A C 1
ATOM 657 O O . TRP A 1 80 ? -1.166 -1.717 -4.598 1.00 91.25 80 TRP A O 1
ATOM 667 N N . LYS A 1 81 ? -2.842 -3.182 -4.295 1.00 89.12 81 LYS A N 1
ATOM 668 C CA . LYS A 1 81 ? -2.271 -4.226 -5.137 1.00 89.12 81 LYS A CA 1
ATOM 669 C C . LYS A 1 81 ? -2.202 -3.747 -6.588 1.00 89.12 81 LYS A C 1
ATOM 671 O O . LYS A 1 81 ? -3.124 -3.097 -7.075 1.00 89.12 81 LYS A O 1
ATOM 676 N N . ASP A 1 82 ? -1.098 -4.083 -7.251 1.00 85.94 82 ASP A N 1
ATOM 677 C CA . ASP A 1 82 ? -0.827 -3.757 -8.654 1.00 85.94 82 ASP A CA 1
ATOM 678 C C . ASP A 1 82 ? -0.862 -2.246 -8.958 1.00 85.94 82 ASP A C 1
ATOM 680 O O . ASP A 1 82 ? -0.919 -1.852 -10.115 1.00 85.94 82 ASP A O 1
ATOM 684 N N . CYS A 1 83 ? -0.791 -1.390 -7.935 1.00 85.31 83 CYS A N 1
ATOM 685 C CA . CYS A 1 83 ? -0.600 0.051 -8.068 1.00 85.31 83 CYS A CA 1
ATOM 686 C C . CYS A 1 83 ? 0.850 0.427 -7.742 1.00 85.31 83 CYS A C 1
ATOM 688 O O . CYS A 1 83 ? 1.594 -0.357 -7.147 1.00 85.31 83 CYS A O 1
ATOM 690 N N . ASP A 1 84 ? 1.241 1.647 -8.107 1.00 81.62 84 ASP A N 1
ATOM 691 C CA . ASP A 1 84 ? 2.546 2.194 -7.740 1.00 81.62 84 ASP A CA 1
ATOM 692 C C . ASP A 1 84 ? 2.700 2.218 -6.208 1.00 81.62 84 ASP A C 1
ATOM 694 O O . ASP A 1 84 ? 1.982 2.926 -5.497 1.00 81.62 84 ASP A O 1
ATOM 698 N N . GLN A 1 85 ? 3.641 1.420 -5.699 1.00 78.44 85 GLN A N 1
ATOM 699 C CA . GLN A 1 85 ? 3.885 1.254 -4.265 1.00 78.44 85 GLN A CA 1
ATOM 700 C C . GLN A 1 85 ? 4.592 2.456 -3.630 1.00 78.44 85 GLN A C 1
ATOM 702 O O . GLN A 1 85 ? 4.698 2.520 -2.411 1.00 78.44 85 GLN A O 1
ATOM 707 N N . THR A 1 86 ? 5.045 3.430 -4.421 1.00 79.94 86 THR A N 1
ATOM 708 C CA . THR A 1 86 ? 5.520 4.718 -3.896 1.00 79.94 86 THR A CA 1
ATOM 709 C C . THR A 1 86 ? 4.363 5.665 -3.561 1.00 79.94 86 THR A C 1
ATOM 711 O O . THR A 1 86 ? 4.547 6.645 -2.840 1.00 79.94 86 THR A O 1
ATOM 714 N N . LEU A 1 87 ? 3.148 5.364 -4.039 1.00 81.00 87 LEU A N 1
ATOM 715 C CA . LEU A 1 87 ? 1.973 6.221 -3.916 1.00 81.00 87 LEU A CA 1
ATOM 716 C C . LEU A 1 87 ? 0.954 5.643 -2.930 1.00 81.00 87 LEU A C 1
ATOM 718 O O . LEU A 1 87 ? -0.051 5.033 -3.312 1.00 81.00 87 LEU A O 1
ATOM 722 N N . ALA A 1 88 ? 1.178 5.907 -1.643 1.00 87.44 88 ALA A N 1
ATOM 723 C CA . ALA A 1 88 ? 0.175 5.648 -0.615 1.00 87.44 88 ALA A CA 1
ATOM 724 C C . ALA A 1 88 ? -1.061 6.545 -0.807 1.00 87.44 88 ALA A C 1
ATOM 726 O O . ALA A 1 88 ? -0.972 7.706 -1.229 1.00 87.44 88 ALA A O 1
ATOM 727 N N . ARG A 1 89 ? -2.240 6.018 -0.468 1.00 90.12 89 ARG A N 1
ATOM 728 C CA . ARG A 1 89 ? -3.495 6.778 -0.445 1.00 90.12 89 ARG A CA 1
ATOM 729 C C . ARG A 1 89 ? -4.116 6.754 0.939 1.00 90.12 89 ARG A C 1
ATOM 731 O O . ARG A 1 89 ? -4.147 5.717 1.588 1.00 90.12 89 ARG A O 1
ATOM 738 N N . LYS A 1 90 ? -4.680 7.891 1.340 1.00 92.00 90 LYS A N 1
ATOM 739 C CA . LYS A 1 90 ? -5.443 8.024 2.582 1.00 92.00 90 LYS A CA 1
ATOM 740 C C . LYS A 1 90 ? -6.787 7.326 2.456 1.00 92.00 90 LYS A C 1
ATOM 742 O O . LYS A 1 90 ? -7.573 7.653 1.569 1.00 92.00 90 LYS A O 1
ATOM 747 N N . VAL A 1 91 ? -7.054 6.409 3.374 1.00 92.00 91 VAL A N 1
ATOM 748 C CA . VAL A 1 91 ? -8.336 5.729 3.533 1.00 92.00 91 VAL A CA 1
ATOM 749 C C . VAL A 1 91 ? -8.857 6.004 4.947 1.00 92.00 91 VAL A C 1
ATOM 751 O O . VAL A 1 91 ? -8.167 5.692 5.920 1.00 92.00 91 VAL A O 1
ATOM 754 N N . PRO A 1 92 ? -10.058 6.590 5.091 1.00 92.56 92 PRO A N 1
ATOM 755 C CA . PRO A 1 92 ? -10.702 6.768 6.389 1.00 92.56 92 PRO A CA 1
ATOM 756 C C . PRO A 1 92 ? -10.999 5.431 7.074 1.00 92.56 92 PRO A C 1
ATOM 758 O O . PRO A 1 92 ? -11.327 4.443 6.409 1.00 92.56 92 PRO A O 1
ATOM 761 N N . GLU A 1 93 ? -10.950 5.403 8.403 1.00 92.25 93 GLU A N 1
ATOM 762 C CA . GLU A 1 93 ? -11.199 4.201 9.202 1.00 92.25 93 GLU A CA 1
ATOM 763 C C . GLU A 1 93 ? -12.552 3.543 8.892 1.00 92.25 93 GLU A C 1
ATOM 765 O O . GLU A 1 93 ? -12.617 2.316 8.773 1.00 92.25 93 GLU A O 1
ATOM 770 N N . ARG A 1 94 ? -13.621 4.322 8.661 1.00 93.19 94 ARG A N 1
ATOM 771 C CA . ARG A 1 94 ? -14.933 3.760 8.286 1.00 93.19 94 ARG A CA 1
ATOM 772 C C . ARG A 1 94 ? -14.903 2.930 7.002 1.00 93.19 94 ARG A C 1
ATOM 774 O O . ARG A 1 94 ? -15.677 1.984 6.884 1.00 93.19 94 ARG A O 1
ATOM 781 N N . ILE A 1 95 ? -14.045 3.294 6.043 1.00 92.88 95 ILE A N 1
ATOM 782 C CA . ILE A 1 95 ? -13.879 2.587 4.767 1.00 92.88 95 ILE A CA 1
ATOM 783 C C . ILE A 1 95 ? -12.936 1.409 4.970 1.00 92.88 95 ILE A C 1
ATOM 785 O O . ILE A 1 95 ? -13.249 0.300 4.548 1.00 92.88 95 ILE A O 1
ATOM 789 N N . PHE A 1 96 ? -11.821 1.623 5.671 1.00 92.50 96 PHE A N 1
ATOM 790 C CA . PHE A 1 96 ? -10.870 0.561 5.986 1.00 92.50 96 PHE A CA 1
ATOM 791 C C . PHE A 1 96 ? -11.558 -0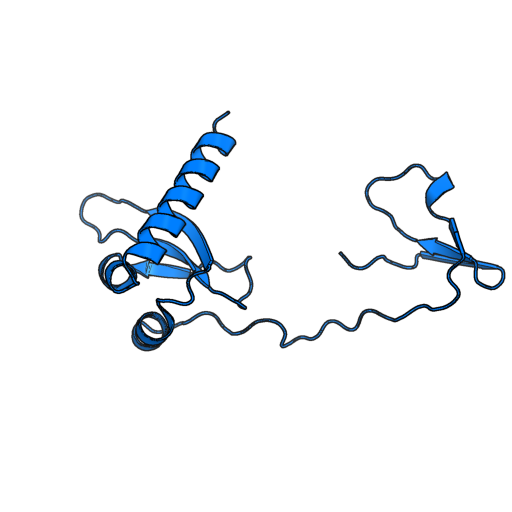.613 6.690 1.00 92.50 96 PHE A C 1
ATOM 793 O O . PHE A 1 96 ? -11.355 -1.762 6.309 1.00 92.50 96 PHE A O 1
ATOM 800 N N . ASN A 1 97 ? -12.452 -0.336 7.642 1.00 93.06 97 ASN A N 1
ATOM 801 C CA . ASN A 1 97 ? -13.198 -1.352 8.383 1.00 93.06 97 ASN A CA 1
ATOM 802 C C . ASN A 1 97 ? -14.177 -2.188 7.541 1.00 93.06 97 ASN A C 1
ATOM 804 O O . ASN A 1 97 ? -14.622 -3.229 8.024 1.00 93.06 97 ASN A O 1
ATOM 808 N N . GLN A 1 98 ? -14.463 -1.789 6.296 1.00 94.62 98 GLN A N 1
ATOM 809 C CA . GLN A 1 98 ? -15.229 -2.595 5.336 1.00 94.62 98 GLN A CA 1
ATOM 810 C C . GLN A 1 98 ? -14.391 -3.715 4.701 1.00 94.62 98 GLN A C 1
ATOM 812 O O . GLN A 1 98 ? -14.950 -4.647 4.126 1.00 94.62 98 GLN A O 1
ATOM 817 N N . ALA A 1 99 ? -13.058 -3.651 4.802 1.00 93.06 99 ALA A N 1
ATOM 818 C CA . ALA A 1 99 ? -12.186 -4.737 4.374 1.00 93.06 99 ALA A CA 1
ATOM 819 C C . ALA A 1 99 ? -12.431 -6.006 5.202 1.00 93.06 99 ALA A C 1
ATOM 821 O O . ALA A 1 99 ? -12.733 -5.950 6.405 1.00 93.06 99 ALA A O 1
ATOM 822 N N . ALA A 1 100 ? -12.209 -7.162 4.572 1.00 93.88 100 ALA A N 1
ATOM 823 C CA . ALA A 1 100 ? -12.266 -8.453 5.244 1.00 93.88 100 ALA A CA 1
ATOM 824 C C . ALA A 1 100 ? -11.425 -8.446 6.534 1.00 93.88 100 ALA A C 1
ATOM 826 O O . ALA A 1 100 ? -10.292 -7.960 6.561 1.00 93.88 100 ALA A O 1
ATOM 827 N N . LEU A 1 101 ? -11.979 -8.995 7.620 1.00 93.00 101 LEU A N 1
ATOM 828 C CA . LEU A 1 101 ? -11.337 -8.971 8.939 1.00 93.00 101 LEU A CA 1
ATOM 829 C C . LEU A 1 101 ? -9.930 -9.588 8.910 1.00 93.00 101 LEU A C 1
ATOM 831 O O . LEU A 1 101 ? -9.001 -9.013 9.472 1.00 93.00 101 LEU A O 1
ATOM 835 N N . SER A 1 102 ? -9.772 -10.717 8.214 1.00 94.44 102 SER A N 1
ATOM 836 C CA . SER A 1 102 ? -8.487 -11.405 8.050 1.00 94.44 102 SER A CA 1
ATOM 837 C C . SER A 1 102 ? -7.440 -10.519 7.373 1.00 94.44 102 SER A C 1
ATOM 839 O O . SER A 1 102 ? -6.295 -10.463 7.819 1.00 94.44 102 SER A O 1
ATOM 841 N N . LEU A 1 103 ? -7.844 -9.777 6.338 1.00 93.19 103 LEU A N 1
ATOM 842 C CA . LEU A 1 103 ? -6.970 -8.847 5.634 1.00 93.19 103 LEU A CA 1
ATOM 843 C C . LEU A 1 103 ? -6.530 -7.712 6.562 1.00 93.19 103 LEU A C 1
ATOM 845 O O . LEU A 1 103 ? -5.336 -7.456 6.684 1.00 93.19 103 LEU A O 1
ATOM 849 N N . ARG A 1 104 ? -7.466 -7.082 7.283 1.00 93.38 104 ARG A N 1
ATOM 850 C CA . ARG A 1 104 ? -7.138 -6.006 8.237 1.00 93.38 104 ARG A CA 1
ATOM 851 C C . ARG A 1 104 ? -6.158 -6.461 9.310 1.00 93.38 104 ARG A C 1
ATOM 853 O O . ARG A 1 104 ? -5.208 -5.742 9.612 1.00 93.38 104 ARG A O 1
ATOM 860 N N . GLN A 1 105 ? -6.376 -7.650 9.870 1.00 92.94 105 GLN A N 1
ATOM 861 C CA . GLN A 1 105 ? -5.496 -8.228 10.884 1.00 92.94 105 GLN A CA 1
ATOM 862 C C . GLN A 1 105 ? -4.092 -8.473 10.330 1.00 92.94 105 GLN A C 1
ATOM 864 O O . GLN A 1 105 ? -3.117 -8.071 10.961 1.00 92.94 105 GLN A O 1
ATOM 869 N N . SER A 1 106 ? -3.989 -9.064 9.137 1.00 93.38 106 SER A N 1
ATOM 870 C CA . SER A 1 106 ? -2.701 -9.303 8.484 1.00 93.38 106 SER A CA 1
ATOM 871 C C . SER A 1 106 ? -1.963 -8.000 8.175 1.00 93.38 106 SER A C 1
ATOM 873 O O . SER A 1 106 ? -0.774 -7.892 8.461 1.00 93.38 106 SER A O 1
ATOM 875 N N . LEU A 1 107 ? -2.657 -6.999 7.627 1.00 92.44 107 LEU A N 1
ATOM 876 C CA . LEU A 1 107 ? -2.061 -5.706 7.288 1.00 92.44 107 LEU A CA 1
ATOM 877 C C . LEU A 1 107 ? -1.557 -4.976 8.535 1.00 92.44 107 LEU A C 1
ATOM 879 O O . LEU A 1 107 ? -0.458 -4.429 8.528 1.00 92.44 107 LEU A O 1
ATOM 883 N N . MET A 1 108 ? -2.335 -4.995 9.619 1.00 91.62 108 MET A N 1
ATOM 884 C CA . MET A 1 108 ? -1.943 -4.341 10.866 1.00 91.62 108 MET A CA 1
ATOM 885 C C . MET A 1 108 ? -0.819 -5.064 11.593 1.00 91.62 108 MET A C 1
ATOM 887 O O . MET A 1 108 ? 0.023 -4.403 12.192 1.00 91.62 108 MET A O 1
ATOM 891 N N . HIS A 1 109 ? -0.788 -6.395 11.537 1.00 91.00 109 HIS A N 1
ATOM 892 C CA . HIS A 1 109 ? 0.334 -7.166 12.057 1.00 91.00 109 HIS A CA 1
ATOM 893 C C . HIS A 1 109 ? 1.632 -6.783 11.337 1.00 91.00 109 HIS A C 1
ATOM 895 O O . HIS A 1 109 ? 2.584 -6.366 11.990 1.00 91.00 109 HIS A O 1
ATOM 901 N N . ASN A 1 110 ? 1.621 -6.805 10.000 1.00 88.94 110 ASN A N 1
ATOM 902 C CA . ASN A 1 110 ? 2.787 -6.453 9.190 1.00 88.94 110 ASN A CA 1
ATOM 903 C C . ASN A 1 110 ? 3.256 -5.015 9.449 1.00 88.94 110 ASN A C 1
ATOM 905 O O . ASN A 1 110 ? 4.448 -4.778 9.621 1.00 88.94 110 ASN A O 1
ATOM 909 N N . ALA A 1 111 ? 2.324 -4.060 9.514 1.00 88.12 111 ALA A N 1
ATOM 910 C CA . ALA A 1 111 ? 2.659 -2.657 9.743 1.00 88.12 111 ALA A CA 1
ATOM 911 C C . ALA A 1 111 ? 3.304 -2.425 11.121 1.00 88.12 111 ALA A C 1
ATOM 913 O O . ALA A 1 111 ? 4.267 -1.670 11.228 1.00 88.12 111 ALA A O 1
ATOM 914 N N . LYS A 1 112 ? 2.819 -3.108 12.167 1.00 87.81 112 LYS A N 1
ATOM 915 C CA . LYS A 1 112 ? 3.416 -3.033 13.510 1.00 87.81 112 LYS A CA 1
ATOM 916 C C . LYS A 1 112 ? 4.819 -3.625 13.549 1.00 87.81 112 LYS A C 1
ATOM 918 O O . LYS A 1 112 ? 5.712 -2.996 14.100 1.00 87.81 112 LYS A O 1
ATOM 923 N N . SER A 1 113 ? 5.024 -4.784 12.924 1.00 83.88 113 SER A N 1
ATOM 924 C CA . SER A 1 113 ? 6.351 -5.403 12.865 1.00 83.88 113 SER A CA 1
ATOM 925 C C . SER A 1 113 ? 7.374 -4.506 12.165 1.00 83.88 113 SER A C 1
ATOM 927 O O . SER A 1 113 ? 8.508 -4.413 12.617 1.00 83.88 113 SER A O 1
ATOM 929 N N . ILE A 1 114 ? 6.982 -3.797 11.101 1.00 78.50 114 ILE A N 1
ATOM 930 C CA . ILE A 1 114 ? 7.865 -2.830 10.429 1.00 78.50 114 ILE A CA 1
ATOM 931 C C . ILE A 1 114 ? 8.226 -1.676 11.373 1.00 78.50 114 ILE A C 1
ATOM 933 O O . ILE A 1 114 ? 9.399 -1.339 11.503 1.00 78.50 114 ILE A O 1
ATOM 937 N N . GLN A 1 115 ? 7.241 -1.120 12.083 1.00 76.31 115 GLN A N 1
ATOM 938 C CA . GLN A 1 115 ? 7.465 -0.026 13.028 1.00 76.31 115 GLN A CA 1
ATOM 939 C C . GLN A 1 115 ? 8.401 -0.420 14.184 1.00 76.31 115 GLN A C 1
ATOM 941 O O . GLN A 1 115 ? 9.226 0.384 14.607 1.00 76.31 115 GLN A O 1
ATOM 946 N N . GLU A 1 116 ? 8.299 -1.654 14.682 1.00 73.88 116 GLU A N 1
ATOM 947 C CA . GLU A 1 116 ? 9.201 -2.197 15.708 1.00 73.88 116 GLU A CA 1
ATOM 948 C C . GLU A 1 116 ? 10.642 -2.335 15.190 1.00 73.88 116 GLU A C 1
ATOM 950 O O . GLU A 1 116 ? 11.588 -2.055 15.923 1.00 73.88 116 GLU A O 1
ATOM 955 N N . HIS A 1 117 ? 10.817 -2.717 13.922 1.00 68.81 117 HIS A N 1
ATOM 956 C CA . HIS A 1 117 ? 12.131 -2.841 13.289 1.00 68.81 117 HIS A CA 1
ATOM 957 C C . HIS A 1 117 ? 12.793 -1.495 12.958 1.00 68.81 117 HIS A C 1
ATOM 959 O O . HIS A 1 117 ? 14.015 -1.416 12.986 1.00 68.81 117 HIS A O 1
ATOM 965 N N . GLU A 1 118 ? 12.027 -0.444 12.657 1.00 61.12 118 GLU A N 1
ATOM 966 C CA . GLU A 1 118 ? 12.570 0.902 12.396 1.00 61.12 118 GLU A CA 1
ATOM 967 C C . GLU A 1 118 ? 13.019 1.639 13.671 1.00 61.12 118 GLU A C 1
ATOM 969 O O . GLU A 1 118 ? 13.740 2.634 13.588 1.00 61.12 118 GLU A O 1
ATOM 974 N N . GLN A 1 119 ? 12.595 1.171 14.849 1.00 57.38 119 GLN A N 1
ATOM 975 C CA . GLN A 1 119 ? 12.951 1.750 16.150 1.00 57.38 119 GLN A CA 1
ATOM 976 C C . GLN A 1 119 ? 14.119 1.035 16.857 1.00 57.38 119 GLN A C 1
ATOM 978 O O . GLN A 1 119 ? 14.513 1.474 17.941 1.00 57.38 119 GLN A O 1
ATOM 983 N N . ALA A 1 120 ? 14.651 -0.045 16.275 1.00 49.78 120 ALA A N 1
ATOM 984 C CA . ALA A 1 120 ? 15.771 -0.838 16.795 1.00 49.78 120 ALA A CA 1
ATOM 985 C C . ALA A 1 120 ? 17.106 -0.441 16.146 1.00 49.78 120 ALA A C 1
ATOM 987 O O . ALA A 1 120 ? 18.124 -0.437 16.877 1.00 49.78 120 ALA A O 1
#

Sequence (120 aa):
MPLVLVEKINGNAYKVDLPVINLKDRESNVQWIKYYKENPNIYHESPRTEREMLARINELSGIGGWSEEPGKEKTYDVFWKDCDQTLARKVPERIFNQAALSLRQSLMHNAKSIQEHEQA

Secondary structure (DSSP, 8-state):
-PPEEEEEEETTEEEEE-TT--GGGGEEE-S--------TTSSBPPP-SHHHHHHHGGGEEEEEEEE--TTS--EEEEEETTB-TT--EEEEHHHHTTS-HHHHHHHHHHHHHHHHHHT-

Radius of gyration: 21.46 Å; chains: 1; bounding box: 54×29×48 Å

Foldseek 3Di:
DDWDFDDDDDDQWTFTDDPDDDPVVRIDRHPDDDDDDDDPPQADDDDDDLVSCLVQLQQWDAWPDWDDDPPDFIWTQTDGHSHDRVHTDIDTPVSNVSYDPVSSVVRVVVNVVVVVVVVD

Organism: Pichia kudriavzevii (NCBI:txid4909)

pLDDT: mean 80.61, std 11.58, range [49.78, 94.62]